Protein AF-A0A1D2IJR8-F1 (afdb_monomer_lite)

Foldseek 3Di:
DDCCVDPCNQVVLQQAQQSHFDDPVQVVVVVVVVVPVVPDDPDDDDPGNHGHD

pLDDT: mean 94.82, std 5.48, range [71.0, 98.62]

Sequence (53 aa):
MKPADGPHASARAATTAVGRFGTADEVAATIVHLAGAAYVTGAEFAVDGGPAP

Radius of gyration: 13.88 Å; chains: 1; bounding box: 30×25×34 Å

Secondary structure (DSSP, 8-state):
--GGGSTTHHHHHTTBTTSS---HHHHHHHHHHHHT-TT--S-----S--B--

Structure (mmCIF, N/CA/C/O backbone):
data_AF-A0A1D2IJR8-F1
#
_entry.id   AF-A0A1D2IJR8-F1
#
loop_
_atom_site.group_PDB
_atom_site.id
_atom_site.type_symbol
_atom_site.label_atom_id
_atom_site.label_alt_id
_atom_site.label_comp_id
_atom_site.label_asym_id
_atom_site.label_entity_id
_atom_site.label_seq_id
_atom_site.pdbx_PDB_ins_code
_atom_site.Cartn_x
_atom_site.Cartn_y
_atom_site.Cartn_z
_atom_site.occupancy
_atom_site.B_iso_or_equiv
_atom_site.auth_seq_id
_atom_site.auth_comp_id
_atom_site.auth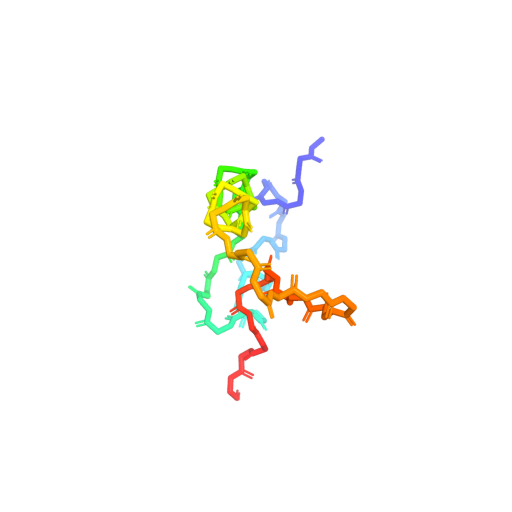_asym_id
_atom_site.auth_atom_id
_atom_site.pdbx_PDB_model_num
ATOM 1 N N . MET A 1 1 ? 10.792 12.553 -15.671 1.00 71.00 1 MET A N 1
ATOM 2 C CA . MET A 1 1 ? 10.889 11.130 -16.066 1.00 71.00 1 MET A CA 1
ATOM 3 C C . MET A 1 1 ? 10.576 10.281 -14.845 1.00 71.00 1 MET A C 1
ATOM 5 O O . MET A 1 1 ? 11.134 10.588 -13.793 1.00 71.00 1 MET A O 1
ATOM 9 N N . LYS A 1 2 ? 9.676 9.288 -14.930 1.00 82.19 2 LYS A N 1
ATOM 10 C CA . LYS A 1 2 ? 9.452 8.368 -13.802 1.00 82.19 2 LYS A CA 1
ATOM 11 C C . LYS A 1 2 ? 10.548 7.293 -13.792 1.00 82.19 2 LYS A C 1
ATOM 13 O O . LYS A 1 2 ? 11.076 6.967 -14.852 1.00 82.19 2 LYS A O 1
ATOM 18 N N . PRO A 1 3 ? 10.890 6.709 -12.629 1.00 83.31 3 PRO A N 1
ATOM 19 C CA . PRO A 1 3 ? 11.889 5.639 -12.548 1.00 83.31 3 PRO A CA 1
ATOM 20 C C . PRO A 1 3 ? 11.609 4.440 -13.468 1.00 83.31 3 PRO A C 1
ATOM 22 O O . PRO A 1 3 ? 12.553 3.814 -13.941 1.00 83.31 3 PRO A O 1
ATOM 25 N N . ALA A 1 4 ? 10.330 4.156 -13.735 1.00 90.69 4 ALA A N 1
ATOM 26 C CA . ALA A 1 4 ? 9.881 3.079 -14.613 1.00 90.69 4 ALA A CA 1
ATOM 27 C C . ALA A 1 4 ? 10.146 3.332 -16.109 1.00 90.69 4 ALA A C 1
ATOM 29 O O . ALA A 1 4 ? 10.172 2.380 -16.880 1.00 90.69 4 ALA A O 1
ATOM 30 N N . ASP A 1 5 ? 10.400 4.581 -16.509 1.00 93.56 5 ASP A N 1
ATOM 31 C CA . ASP A 1 5 ? 10.643 4.959 -17.910 1.00 93.56 5 ASP A CA 1
ATOM 32 C C . ASP A 1 5 ? 12.147 5.062 -18.229 1.00 93.56 5 ASP A C 1
ATOM 34 O O . ASP A 1 5 ? 12.542 5.470 -19.319 1.00 93.56 5 ASP A O 1
ATOM 38 N N . GLY A 1 6 ? 13.006 4.773 -17.246 1.00 92.38 6 GLY A N 1
ATOM 39 C CA . GLY A 1 6 ? 14.450 4.961 -17.345 1.00 92.38 6 GLY A CA 1
ATOM 40 C C . GLY A 1 6 ? 15.210 3.726 -17.845 1.00 92.38 6 GLY A C 1
ATOM 41 O O . GLY A 1 6 ? 14.712 2.604 -17.770 1.00 92.38 6 GLY A O 1
ATOM 42 N N . PRO A 1 7 ? 16.483 3.889 -18.250 1.00 94.38 7 PRO A N 1
ATOM 43 C CA . PRO A 1 7 ? 17.317 2.798 -18.772 1.00 94.38 7 PRO A CA 1
ATOM 44 C C . PRO A 1 7 ? 17.567 1.665 -17.761 1.00 94.38 7 PRO A C 1
ATOM 46 O O . PRO A 1 7 ? 17.876 0.543 -18.147 1.00 94.38 7 PRO A O 1
ATOM 49 N N . HIS A 1 8 ? 17.407 1.934 -16.463 1.00 92.88 8 HIS A N 1
ATOM 50 C CA . HIS A 1 8 ? 17.559 0.945 -15.392 1.00 92.88 8 HIS A CA 1
ATOM 51 C C . HIS A 1 8 ? 16.223 0.366 -14.898 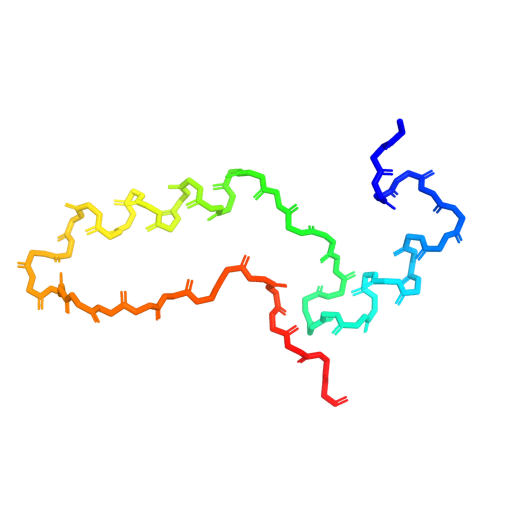1.00 92.88 8 HIS A C 1
ATOM 53 O O . HIS A 1 8 ? 16.207 -0.327 -13.882 1.00 92.88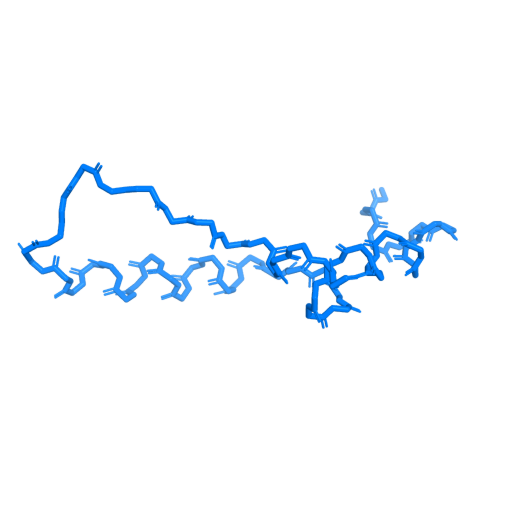 8 HIS A O 1
ATOM 59 N N . ALA A 1 9 ? 15.103 0.644 -15.576 1.00 95.25 9 ALA A N 1
ATOM 60 C CA . ALA A 1 9 ? 13.773 0.232 -15.129 1.00 95.25 9 ALA A CA 1
ATOM 61 C C . ALA A 1 9 ? 13.659 -1.287 -14.950 1.00 95.25 9 ALA A C 1
ATOM 63 O O . ALA A 1 9 ? 13.248 -1.738 -13.886 1.00 95.25 9 ALA A O 1
ATOM 64 N N . SER A 1 10 ? 14.102 -2.075 -15.935 1.00 95.19 10 SER A N 1
ATOM 65 C CA . SER A 1 10 ? 14.065 -3.543 -15.855 1.00 95.19 10 SER A CA 1
ATOM 66 C C . SER A 1 10 ? 14.899 -4.087 -14.694 1.00 95.19 10 SER A C 1
ATOM 68 O O . SER A 1 10 ? 14.442 -4.977 -13.986 1.00 95.19 10 SER A O 1
ATOM 70 N N . ALA A 1 11 ? 16.105 -3.550 -14.484 1.00 94.88 11 ALA A N 1
ATOM 71 C CA . ALA A 1 11 ? 16.988 -4.005 -13.414 1.00 94.88 11 ALA A CA 1
ATOM 72 C C . ALA A 1 11 ? 16.409 -3.685 -12.029 1.00 94.88 11 ALA A C 1
ATOM 74 O O . ALA A 1 11 ? 16.499 -4.503 -11.123 1.00 94.88 11 ALA A O 1
ATOM 75 N N . ARG A 1 12 ? 15.774 -2.516 -11.873 1.00 93.62 12 ARG A N 1
ATOM 76 C CA . ARG A 1 12 ? 15.106 -2.120 -10.623 1.00 93.62 12 ARG A CA 1
ATOM 77 C C . ARG A 1 12 ? 13.803 -2.881 -10.392 1.00 93.62 12 ARG A C 1
ATOM 79 O O . ARG A 1 12 ? 13.507 -3.232 -9.264 1.00 93.62 12 ARG A O 1
ATOM 86 N N . ALA A 1 13 ? 13.031 -3.158 -11.437 1.00 95.50 13 ALA A N 1
ATOM 87 C CA . ALA A 1 13 ? 11.838 -3.992 -11.331 1.00 95.50 13 ALA A CA 1
ATOM 88 C C . ALA A 1 13 ? 12.183 -5.414 -10.861 1.00 95.50 13 ALA A C 1
ATOM 90 O O . ALA A 1 13 ? 11.472 -5.972 -10.036 1.00 95.50 13 ALA A O 1
ATOM 91 N N . ALA A 1 14 ? 13.307 -5.967 -11.326 1.00 96.00 14 ALA A N 1
ATOM 92 C CA . ALA A 1 14 ? 13.771 -7.297 -10.942 1.00 96.00 14 ALA A CA 1
ATOM 93 C C . ALA A 1 14 ? 14.241 -7.410 -9.479 1.00 96.00 14 ALA A C 1
ATOM 95 O O . ALA A 1 14 ? 14.450 -8.523 -9.008 1.00 96.00 14 ALA A O 1
ATOM 96 N N . THR A 1 15 ? 14.411 -6.297 -8.750 1.00 95.56 15 THR A N 1
ATOM 97 C CA . THR A 1 15 ? 14.717 -6.359 -7.310 1.00 95.56 15 THR A CA 1
ATOM 98 C C . THR A 1 15 ? 13.477 -6.604 -6.458 1.00 95.56 15 THR A C 1
ATOM 100 O O . THR A 1 15 ? 13.621 -6.880 -5.268 1.00 95.56 15 THR A O 1
ATOM 103 N N . THR A 1 16 ? 12.274 -6.478 -7.032 1.00 96.19 16 THR A N 1
ATOM 104 C CA . THR A 1 16 ? 11.030 -6.836 -6.347 1.00 96.19 16 THR A CA 1
ATOM 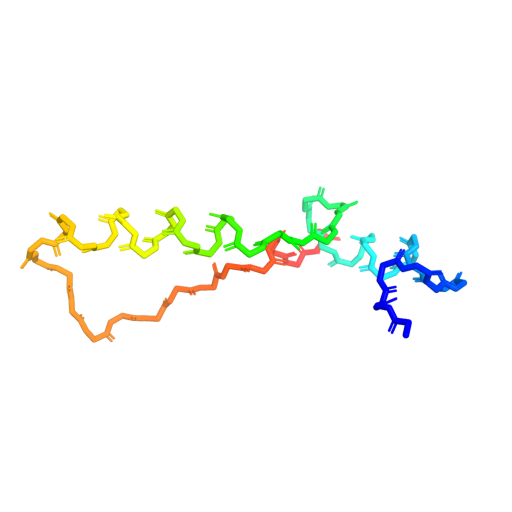105 C C . THR A 1 16 ? 10.625 -8.263 -6.703 1.00 96.19 16 THR A C 1
ATOM 107 O O . THR A 1 16 ? 10.807 -8.692 -7.844 1.00 96.19 16 THR A O 1
ATOM 110 N N . ALA A 1 17 ? 10.038 -9.010 -5.766 1.00 97.12 17 ALA A N 1
ATOM 111 C CA . ALA A 1 17 ? 9.542 -10.364 -6.041 1.00 97.12 17 ALA A CA 1
ATOM 112 C C . ALA A 1 17 ? 8.429 -10.370 -7.100 1.00 97.12 17 ALA A C 1
ATOM 114 O O . ALA A 1 17 ? 8.302 -11.314 -7.877 1.00 97.12 17 ALA A O 1
ATOM 115 N N . VAL A 1 18 ? 7.634 -9.299 -7.154 1.00 96.31 18 VAL A N 1
ATOM 116 C CA . VAL A 1 18 ? 6.572 -9.111 -8.155 1.00 96.31 18 VAL A CA 1
ATOM 117 C C . VAL A 1 18 ? 7.138 -8.775 -9.549 1.00 96.31 18 VAL A C 1
ATOM 119 O O . VAL A 1 18 ? 6.424 -8.900 -10.545 1.00 96.31 18 VAL A O 1
ATOM 122 N N . GLY A 1 19 ? 8.410 -8.375 -9.660 1.00 96.44 19 GLY A N 1
ATOM 123 C CA . GLY A 1 19 ? 9.097 -8.180 -10.942 1.00 96.44 19 GLY A CA 1
ATOM 124 C C . GLY A 1 19 ? 8.651 -6.941 -11.728 1.00 96.44 19 GLY A C 1
ATOM 125 O O . GLY A 1 19 ? 8.898 -6.844 -12.931 1.00 96.44 19 GLY A O 1
ATOM 126 N N . ARG A 1 20 ? 7.971 -5.992 -11.075 1.00 95.81 20 ARG A N 1
ATOM 127 C CA . ARG A 1 20 ? 7.521 -4.721 -11.667 1.00 95.81 20 ARG A CA 1
ATOM 128 C C . ARG A 1 20 ? 7.429 -3.613 -10.626 1.00 95.81 20 ARG A C 1
ATOM 130 O O . ARG A 1 20 ? 7.416 -3.860 -9.422 1.00 95.81 20 ARG A O 1
ATOM 137 N N . PHE A 1 21 ? 7.314 -2.381 -11.117 1.00 95.75 21 PHE A N 1
ATOM 138 C CA . PHE A 1 21 ? 6.952 -1.239 -10.287 1.00 95.75 21 PHE A CA 1
ATOM 139 C C . PHE A 1 21 ? 5.493 -1.354 -9.831 1.00 95.75 21 PHE A C 1
ATOM 141 O O . PHE A 1 21 ? 4.614 -1.737 -10.611 1.00 95.75 21 PHE A O 1
ATOM 148 N N . GLY A 1 22 ? 5.253 -1.001 -8.570 1.00 95.62 22 GLY A N 1
ATOM 149 C CA . GLY A 1 22 ? 3.905 -0.831 -8.045 1.00 95.62 22 GLY A CA 1
ATOM 150 C C . GLY A 1 22 ? 3.209 0.387 -8.650 1.00 95.62 22 GLY A C 1
ATOM 151 O O . GLY A 1 22 ? 3.856 1.326 -9.134 1.00 95.62 22 GLY A O 1
ATOM 152 N N . THR A 1 23 ? 1.882 0.380 -8.617 1.00 96.00 23 THR A N 1
ATOM 153 C CA . THR A 1 23 ? 1.047 1.519 -9.009 1.00 96.00 23 THR A CA 1
ATOM 154 C C . THR A 1 23 ? 0.458 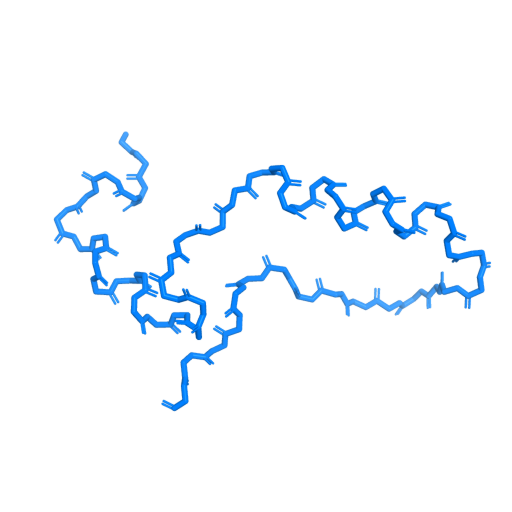2.215 -7.782 1.00 96.00 23 THR A C 1
ATOM 156 O O . THR A 1 23 ? 0.382 1.653 -6.691 1.00 96.00 23 THR A O 1
ATOM 159 N N . ALA A 1 24 ? 0.014 3.462 -7.956 1.00 96.50 24 ALA A N 1
ATOM 160 C CA . ALA A 1 24 ? -0.692 4.178 -6.894 1.00 96.50 24 ALA A CA 1
ATOM 161 C C . ALA A 1 24 ? -2.011 3.481 -6.510 1.00 96.50 24 ALA A C 1
ATOM 163 O O . ALA A 1 24 ? -2.394 3.496 -5.341 1.00 96.50 24 ALA A O 1
ATOM 164 N N . ASP A 1 25 ? -2.667 2.828 -7.472 1.00 98.12 25 ASP A N 1
ATOM 165 C CA . ASP A 1 25 ? -3.930 2.125 -7.249 1.00 98.12 25 ASP A CA 1
ATOM 166 C C . ASP A 1 25 ? -3.759 0.915 -6.322 1.00 98.12 25 ASP A C 1
ATOM 168 O O . ASP A 1 25 ? -4.656 0.610 -5.544 1.00 98.12 25 ASP A O 1
ATOM 172 N N . GLU A 1 26 ? -2.597 0.258 -6.330 1.00 97.81 26 GLU A N 1
ATOM 173 C CA . GLU A 1 26 ? -2.305 -0.860 -5.419 1.00 97.81 26 GLU A CA 1
ATOM 174 C C . GLU A 1 26 ? -2.156 -0.394 -3.963 1.00 97.81 26 GLU A C 1
ATOM 176 O O . GLU A 1 26 ? -2.633 -1.051 -3.031 1.00 97.81 26 GLU A O 1
ATOM 181 N N . VAL A 1 27 ? -1.570 0.789 -3.761 1.00 98.12 27 VAL A N 1
ATOM 182 C CA . VAL A 1 27 ? -1.525 1.435 -2.442 1.00 98.12 27 VAL A CA 1
ATOM 183 C C . VAL A 1 27 ? -2.934 1.839 -2.009 1.00 98.12 27 VAL A C 1
ATOM 185 O O . VAL A 1 27 ? -3.343 1.542 -0.886 1.00 98.12 27 VAL A O 1
ATOM 188 N N . ALA A 1 28 ? -3.710 2.458 -2.904 1.00 98.50 28 ALA A N 1
ATOM 189 C CA . ALA A 1 28 ? -5.087 2.856 -2.622 1.00 98.50 28 ALA A CA 1
ATOM 190 C C . ALA A 1 28 ? -5.976 1.651 -2.275 1.00 98.50 28 ALA A C 1
ATOM 192 O O . ALA A 1 28 ? -6.744 1.715 -1.317 1.00 98.50 28 ALA A O 1
ATOM 193 N N . ALA A 1 29 ? -5.831 0.531 -2.987 1.00 98.62 29 ALA A N 1
ATOM 194 C CA . ALA A 1 29 ? -6.548 -0.707 -2.697 1.00 98.62 29 ALA A CA 1
ATOM 195 C C . ALA A 1 29 ? -6.221 -1.244 -1.294 1.00 98.62 29 ALA A C 1
ATOM 197 O O . ALA A 1 29 ? -7.128 -1.653 -0.568 1.00 98.62 29 ALA A O 1
ATOM 198 N N . THR A 1 30 ? -4.952 -1.173 -0.877 1.00 98.31 30 THR A N 1
ATOM 199 C CA . THR A 1 30 ? -4.543 -1.545 0.487 1.00 98.31 30 THR A CA 1
ATOM 200 C C . THR A 1 30 ? -5.186 -0.629 1.531 1.00 98.31 30 THR A C 1
ATOM 202 O O . THR A 1 30 ? -5.716 -1.112 2.529 1.00 98.31 30 THR A O 1
ATOM 205 N N . ILE A 1 31 ? -5.223 0.685 1.286 1.00 98.25 31 ILE A N 1
ATOM 206 C CA . ILE A 1 31 ? -5.883 1.654 2.178 1.00 98.25 31 ILE A CA 1
ATOM 207 C C . ILE A 1 31 ? -7.383 1.358 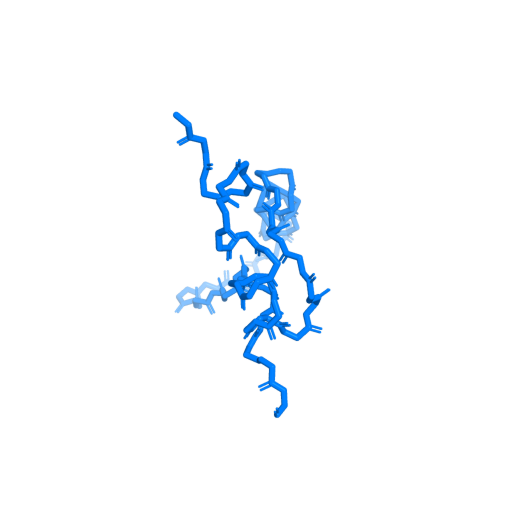2.298 1.00 98.25 31 ILE A C 1
ATOM 209 O O . ILE A 1 31 ? -7.912 1.320 3.406 1.00 98.25 31 ILE A O 1
ATOM 213 N N . VAL A 1 32 ? -8.067 1.116 1.176 1.00 98.50 32 VAL A N 1
ATOM 214 C CA . VAL A 1 32 ? -9.502 0.784 1.159 1.00 98.50 32 VAL A CA 1
ATOM 215 C C . VAL A 1 32 ? -9.773 -0.511 1.924 1.00 98.50 32 VAL A C 1
ATOM 217 O O . VAL A 1 32 ? -10.743 -0.582 2.676 1.00 98.50 32 VAL A O 1
ATOM 220 N N . HIS A 1 33 ? -8.904 -1.514 1.786 1.00 98.06 33 HIS A N 1
ATOM 221 C CA . HIS A 1 33 ? -8.993 -2.738 2.576 1.00 98.06 33 HIS A CA 1
ATOM 222 C C . HIS A 1 33 ? -8.848 -2.456 4.082 1.00 98.06 33 HIS A C 1
ATOM 224 O O . HIS A 1 33 ? -9.696 -2.875 4.871 1.00 98.06 33 HIS A O 1
ATOM 230 N N . LEU A 1 34 ? -7.823 -1.692 4.482 1.00 98.00 34 LEU A N 1
ATOM 231 C CA . LEU A 1 34 ? -7.573 -1.338 5.885 1.00 98.00 34 LEU A CA 1
ATOM 232 C C . LEU A 1 34 ? -8.677 -0.464 6.491 1.00 98.00 34 LEU A C 1
ATOM 234 O O . LEU A 1 34 ? -8.960 -0.588 7.680 1.00 98.00 34 LEU A O 1
ATOM 238 N N . ALA A 1 35 ? -9.357 0.362 5.694 1.00 97.94 35 ALA A N 1
ATOM 239 C CA . ALA A 1 35 ? -10.493 1.158 6.157 1.00 97.94 35 ALA A CA 1
ATOM 240 C C . ALA A 1 35 ? -11.655 0.293 6.694 1.00 97.94 35 ALA A C 1
ATOM 242 O O . ALA A 1 35 ? -12.443 0.769 7.509 1.00 97.94 35 ALA A O 1
ATOM 243 N N . GLY A 1 36 ? -11.752 -0.975 6.272 1.00 97.38 36 GLY A N 1
ATOM 244 C CA . GLY A 1 36 ? -12.707 -1.954 6.804 1.00 97.38 36 GLY A CA 1
ATOM 245 C C . GLY A 1 36 ? -12.179 -2.802 7.972 1.00 97.38 36 GLY A C 1
ATOM 246 O O . GLY A 1 36 ? -12.940 -3.570 8.562 1.00 97.38 36 GLY A O 1
ATOM 247 N N . ALA A 1 37 ? -10.897 -2.692 8.325 1.00 98.12 37 ALA A N 1
ATOM 248 C CA . ALA A 1 37 ? -10.232 -3.552 9.304 1.00 98.12 37 ALA A CA 1
ATOM 249 C C . ALA A 1 37 ? -10.311 -2.975 10.732 1.00 98.12 37 ALA A C 1
ATOM 251 O O . ALA A 1 37 ? -9.314 -2.553 11.312 1.00 98.12 37 ALA A O 1
ATOM 252 N N . ALA A 1 38 ? -11.508 -2.986 11.329 1.00 97.88 38 ALA A N 1
ATOM 253 C CA . ALA A 1 38 ? -11.810 -2.284 12.588 1.00 97.88 38 ALA A CA 1
ATOM 254 C C . ALA A 1 38 ? -10.986 -2.704 13.829 1.00 97.88 38 ALA A C 1
ATOM 256 O O . ALA A 1 38 ? -10.987 -1.989 14.828 1.00 97.88 38 ALA A O 1
ATOM 257 N N . TYR A 1 39 ? -10.302 -3.850 13.792 1.00 97.56 39 TYR A N 1
ATOM 258 C CA . TYR A 1 39 ? -9.484 -4.360 14.902 1.00 97.56 39 TYR A CA 1
ATOM 259 C C . TYR A 1 39 ? -7.978 -4.376 14.589 1.00 97.56 39 TYR A C 1
ATOM 261 O O . TYR A 1 39 ? -7.200 -5.037 15.274 1.00 97.56 39 TYR A O 1
ATOM 269 N N . VAL A 1 40 ? -7.557 -3.661 13.542 1.00 97.50 40 VAL A N 1
ATOM 270 C CA . VAL A 1 40 ? -6.151 -3.489 13.163 1.00 97.50 40 VAL A CA 1
ATOM 271 C C . VAL A 1 40 ? -5.732 -2.058 13.486 1.00 97.50 40 VAL A C 1
ATOM 273 O O . VAL A 1 40 ? -6.322 -1.100 12.999 1.00 97.50 40 VAL A O 1
ATOM 276 N N . THR A 1 41 ? -4.704 -1.903 14.316 1.00 97.00 41 THR A N 1
ATOM 277 C CA . THR A 1 41 ? -4.129 -0.599 14.671 1.00 97.00 41 THR A CA 1
ATOM 278 C C . THR A 1 41 ? -2.653 -0.747 15.030 1.00 97.00 41 THR A C 1
ATOM 280 O O . THR A 1 41 ? -2.216 -1.837 15.394 1.00 97.00 41 THR A O 1
ATOM 283 N N . GLY A 1 42 ? -1.878 0.334 14.900 1.00 97.62 42 GLY A N 1
ATOM 284 C CA . GLY A 1 42 ? -0.445 0.363 15.229 1.00 97.62 42 GLY A CA 1
ATOM 285 C C . GLY A 1 42 ? 0.446 -0.536 14.360 1.00 97.62 42 GLY A C 1
ATOM 286 O O . GLY A 1 42 ? 1.603 -0.746 14.707 1.00 97.62 42 GLY A O 1
ATOM 287 N N . ALA A 1 43 ? -0.087 -1.082 13.265 1.00 97.75 43 ALA A N 1
ATOM 288 C CA . ALA A 1 43 ? 0.633 -1.956 12.349 1.00 97.75 43 ALA A CA 1
ATOM 289 C C . ALA A 1 43 ? 1.191 -1.178 11.150 1.00 97.75 43 ALA A C 1
ATOM 291 O O . ALA A 1 43 ? 0.574 -0.227 10.667 1.00 97.75 43 ALA A O 1
ATOM 292 N N . GLU A 1 44 ? 2.331 -1.637 10.640 1.00 97.31 44 GLU A N 1
ATOM 293 C CA . GLU A 1 44 ? 2.945 -1.153 9.406 1.00 97.31 44 GLU A CA 1
ATOM 294 C C . GLU A 1 44 ? 2.797 -2.214 8.311 1.00 97.31 44 GLU A C 1
ATOM 296 O O . GLU A 1 44 ? 3.032 -3.401 8.546 1.00 97.31 44 GLU A O 1
ATOM 301 N N . PHE A 1 45 ? 2.411 -1.788 7.107 1.00 96.69 45 PHE A N 1
ATOM 302 C CA . PHE A 1 45 ? 2.208 -2.671 5.960 1.00 96.69 45 PHE A CA 1
ATOM 303 C C . PHE A 1 45 ? 3.094 -2.221 4.800 1.00 96.69 45 PHE A C 1
ATOM 305 O O . PHE A 1 45 ? 2.911 -1.129 4.260 1.00 96.69 45 PHE A O 1
ATOM 312 N N . ALA A 1 46 ? 4.042 -3.069 4.402 1.00 97.19 46 ALA A N 1
ATOM 313 C CA . ALA A 1 46 ? 4.829 -2.846 3.197 1.00 97.19 46 ALA A CA 1
ATOM 314 C C . ALA A 1 46 ? 3.977 -3.134 1.949 1.00 97.19 46 ALA A C 1
ATOM 316 O O . ALA A 1 46 ? 3.388 -4.206 1.821 1.00 97.19 46 ALA A O 1
ATOM 317 N N . VAL A 1 47 ? 3.926 -2.170 1.025 1.00 97.25 47 VAL A N 1
ATOM 318 C CA . VAL A 1 47 ? 3.255 -2.286 -0.283 1.00 97.25 47 VAL A CA 1
ATOM 319 C C . VAL A 1 47 ? 4.276 -1.968 -1.375 1.00 97.25 47 VAL A C 1
ATOM 321 O O . VAL A 1 47 ? 4.207 -0.946 -2.054 1.00 97.25 47 VAL A O 1
ATOM 324 N N . ASP A 1 48 ? 5.298 -2.813 -1.477 1.00 96.12 48 ASP A N 1
ATOM 325 C CA . ASP A 1 48 ? 6.511 -2.562 -2.268 1.00 96.12 48 ASP A CA 1
ATOM 326 C C . ASP A 1 48 ? 6.844 -3.679 -3.274 1.00 96.12 48 ASP A C 1
ATOM 328 O O . ASP A 1 48 ? 7.844 -3.604 -3.986 1.00 96.12 48 ASP A O 1
ATOM 332 N N . GLY A 1 49 ? 5.991 -4.702 -3.374 1.00 96.00 49 GLY A N 1
ATOM 333 C CA . GLY A 1 49 ? 6.219 -5.870 -4.227 1.00 96.00 49 GLY A CA 1
ATOM 334 C C . GLY A 1 49 ? 7.196 -6.896 -3.643 1.00 96.00 49 GLY A C 1
ATOM 335 O O . GLY A 1 49 ? 7.510 -7.862 -4.340 1.00 96.00 49 GLY A O 1
ATOM 336 N N . GLY A 1 50 ? 7.641 -6.706 -2.393 1.00 96.94 50 GLY A N 1
ATOM 337 C CA . GLY A 1 50 ? 8.538 -7.594 -1.652 1.00 96.94 50 GLY A CA 1
ATOM 338 C C . GLY A 1 50 ? 9.960 -7.658 -2.222 1.00 96.94 50 GLY A C 1
ATOM 339 O O . GLY A 1 50 ? 10.171 -7.345 -3.392 1.00 96.94 50 GLY A O 1
ATOM 340 N N . PRO A 1 51 ? 10.962 -8.082 -1.437 1.00 93.50 51 PRO A N 1
ATOM 341 C CA . PRO A 1 51 ? 12.301 -8.335 -1.960 1.00 93.50 51 PRO A CA 1
ATOM 342 C C . PRO A 1 51 ? 12.296 -9.577 -2.860 1.00 93.50 51 PRO A C 1
ATOM 344 O O . PRO A 1 51 ? 11.661 -10.578 -2.526 1.00 93.50 51 PRO A O 1
ATOM 347 N N . ALA A 1 52 ? 13.004 -9.519 -3.990 1.00 86.12 52 ALA A N 1
ATOM 348 C CA . ALA A 1 52 ? 13.270 -10.706 -4.802 1.00 86.12 52 ALA A CA 1
ATOM 349 C C . ALA A 1 52 ? 13.966 -11.811 -3.964 1.00 86.12 52 ALA A C 1
ATOM 351 O O . ALA A 1 52 ? 14.686 -11.471 -3.019 1.00 86.12 52 ALA A O 1
ATOM 352 N N . PRO A 1 53 ? 13.725 -13.103 -4.273 1.00 75.19 53 PRO A N 1
ATOM 353 C CA . PRO A 1 53 ? 14.317 -14.232 -3.550 1.00 75.19 53 PRO A CA 1
ATOM 354 C C . PRO A 1 53 ? 15.845 -14.303 -3.658 1.00 75.19 53 PRO A C 1
ATOM 356 O O . PRO A 1 53 ? 16.405 -13.816 -4.668 1.00 75.19 53 PRO A O 1
#